Protein AF-A0A6B3FDR7-F1 (afdb_monomer)

Mean predicted aligned error: 3.32 Å

Radius of gyration: 15.54 Å; Cα contacts (8 Å, |Δi|>4): 49; chains: 1; bounding box: 34×21×40 Å

Secondary structure (DSSP, 8-state):
------HHHHTTT--HHHHHHHHHHHHHHHHTEEEEE-TTSSEEEEEEEE-TTHHHHHHHHHHHHHHTS-S--

Structure (mmCIF, N/CA/C/O backbone):
data_AF-A0A6B3FDR7-F1
#
_entry.id   AF-A0A6B3FDR7-F1
#
loop_
_atom_site.group_PDB
_atom_site.id
_ato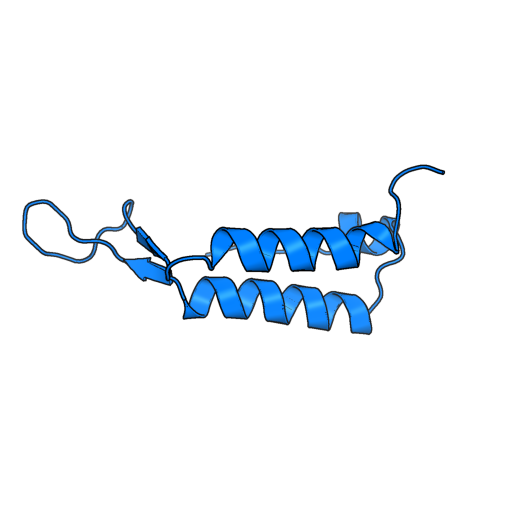m_site.type_symbol
_atom_site.label_atom_id
_atom_site.label_alt_id
_atom_site.label_comp_id
_atom_site.label_asym_id
_atom_site.label_entity_id
_atom_site.label_seq_id
_atom_site.pdbx_PDB_ins_code
_atom_site.Cartn_x
_atom_site.Cartn_y
_atom_site.Cartn_z
_atom_site.occupancy
_atom_site.B_iso_or_equiv
_atom_site.auth_seq_id
_atom_site.auth_comp_id
_atom_site.auth_asym_id
_atom_site.auth_atom_id
_atom_site.pdbx_PDB_model_num
ATOM 1 N N . GLY A 1 1 ? 1.630 9.027 12.919 1.00 87.19 1 GLY A N 1
ATOM 2 C CA . GLY A 1 1 ? 1.717 9.267 11.465 1.00 87.19 1 GLY A CA 1
ATOM 3 C C . GLY A 1 1 ? 2.552 8.178 10.827 1.00 87.19 1 GLY A C 1
ATOM 4 O O . GLY A 1 1 ? 3.301 7.531 11.549 1.00 87.19 1 GLY A O 1
ATOM 5 N N . ILE A 1 2 ? 2.414 7.976 9.517 1.00 92.62 2 ILE A N 1
ATOM 6 C CA . ILE A 1 2 ? 3.177 6.988 8.736 1.00 92.62 2 ILE A CA 1
ATOM 7 C C . ILE A 1 2 ? 4.254 7.742 7.943 1.00 92.62 2 ILE A C 1
ATOM 9 O O . ILE A 1 2 ? 3.968 8.810 7.404 1.00 92.62 2 ILE A O 1
ATOM 13 N N . ARG A 1 3 ? 5.488 7.226 7.901 1.00 96.81 3 ARG A N 1
ATOM 14 C CA . ARG A 1 3 ? 6.566 7.762 7.052 1.00 96.81 3 ARG A CA 1
ATOM 15 C C . ARG A 1 3 ? 6.729 6.859 5.837 1.00 96.81 3 ARG A C 1
ATOM 17 O O . ARG A 1 3 ? 6.835 5.649 6.003 1.00 96.81 3 ARG A O 1
ATOM 24 N N . LEU A 1 4 ? 6.761 7.454 4.650 1.00 95.81 4 LEU A N 1
ATOM 25 C CA . LEU A 1 4 ? 6.880 6.751 3.375 1.00 95.81 4 LEU A CA 1
ATOM 26 C C . LEU A 1 4 ? 8.154 7.208 2.663 1.00 95.81 4 LEU A C 1
ATOM 28 O O . LEU A 1 4 ? 8.458 8.400 2.648 1.00 95.81 4 LEU A O 1
ATOM 32 N N . GLY A 1 5 ? 8.893 6.259 2.093 1.00 95.81 5 GLY A N 1
ATOM 33 C CA . GLY A 1 5 ? 10.093 6.514 1.304 1.00 95.81 5 GLY A CA 1
ATOM 34 C C . GLY A 1 5 ? 10.106 5.627 0.066 1.00 95.81 5 GLY A C 1
ATOM 35 O O . GLY A 1 5 ? 9.793 4.443 0.143 1.00 95.81 5 GLY A O 1
ATOM 36 N N . THR A 1 6 ? 10.472 6.204 -1.071 1.00 97.00 6 THR A N 1
ATOM 37 C CA . THR A 1 6 ? 10.520 5.530 -2.372 1.00 97.00 6 THR A CA 1
ATOM 38 C C . THR A 1 6 ? 11.836 4.814 -2.732 1.00 97.00 6 THR A C 1
ATOM 40 O O . THR A 1 6 ? 11.751 3.946 -3.599 1.00 97.00 6 THR A O 1
ATOM 43 N N . PRO A 1 7 ? 13.020 5.055 -2.105 1.00 97.06 7 PRO A N 1
ATOM 44 C CA . PRO A 1 7 ? 14.293 4.495 -2.585 1.00 97.06 7 PRO A CA 1
ATOM 45 C C . PRO A 1 7 ? 14.320 2.982 -2.831 1.00 97.06 7 PRO A C 1
ATOM 47 O O . PRO A 1 7 ? 14.903 2.531 -3.812 1.00 97.06 7 PRO A O 1
ATOM 50 N N . ALA A 1 8 ? 13.678 2.183 -1.975 1.00 95.12 8 ALA A N 1
ATOM 51 C CA . ALA A 1 8 ? 13.640 0.729 -2.143 1.00 95.12 8 ALA A CA 1
ATOM 52 C C . ALA A 1 8 ? 12.861 0.292 -3.398 1.00 95.12 8 ALA A C 1
ATOM 54 O O . ALA A 1 8 ? 13.224 -0.690 -4.039 1.00 95.12 8 ALA A O 1
ATOM 55 N N . LEU A 1 9 ? 11.803 1.024 -3.753 1.00 96.31 9 LEU A N 1
ATOM 56 C CA . LEU A 1 9 ? 10.978 0.737 -4.925 1.00 96.31 9 LEU A CA 1
ATOM 57 C C . LEU A 1 9 ? 11.605 1.311 -6.197 1.00 96.31 9 LEU A C 1
ATOM 59 O O . LEU A 1 9 ? 11.687 0.616 -7.205 1.00 96.31 9 LEU A O 1
ATOM 63 N N . THR A 1 10 ? 12.141 2.532 -6.140 1.00 96.19 10 THR A N 1
ATOM 64 C CA . THR A 1 10 ? 12.801 3.148 -7.300 1.00 96.19 10 THR A CA 1
ATOM 65 C C . THR A 1 10 ? 14.088 2.418 -7.684 1.00 96.19 10 THR A C 1
ATOM 67 O O . THR A 1 10 ? 14.383 2.299 -8.868 1.00 96.19 10 THR A O 1
ATOM 70 N N . THR A 1 11 ? 14.814 1.832 -6.722 1.00 95.06 11 THR A N 1
ATOM 71 C CA . THR A 1 11 ? 15.977 0.964 -7.013 1.00 95.06 11 THR A CA 1
ATOM 72 C C . THR A 1 11 ? 15.574 -0.321 -7.749 1.00 95.06 11 THR A C 1
ATOM 74 O O . THR A 1 11 ? 16.370 -0.864 -8.509 1.00 95.06 11 THR A O 1
ATOM 77 N N . ARG A 1 12 ? 14.329 -0.789 -7.580 1.00 95.00 12 ARG A N 1
ATOM 78 C CA . ARG A 1 12 ? 13.746 -1.919 -8.332 1.00 95.00 12 ARG A CA 1
ATOM 79 C C . ARG A 1 12 ? 13.127 -1.500 -9.674 1.00 95.00 12 ARG A C 1
ATOM 81 O O . ARG A 1 12 ? 12.539 -2.328 -10.362 1.00 95.00 12 ARG A O 1
ATOM 88 N N . GLY A 1 13 ? 13.242 -0.228 -10.051 1.00 95.69 13 GLY A N 1
ATOM 89 C CA . GLY A 1 13 ? 12.742 0.292 -11.323 1.00 95.69 13 GLY A CA 1
ATOM 90 C C . GLY A 1 13 ? 11.271 0.709 -11.326 1.00 95.69 13 GLY A C 1
ATOM 91 O O . GLY A 1 13 ? 10.733 0.920 -12.407 1.00 95.69 13 GLY A O 1
ATOM 92 N N . LEU A 1 14 ? 10.618 0.839 -10.164 1.00 97.50 14 LEU A N 1
ATOM 93 C CA . LEU A 1 14 ? 9.272 1.419 -10.090 1.00 97.50 14 LEU A CA 1
ATOM 94 C C . LEU A 1 14 ? 9.355 2.939 -10.296 1.00 97.50 14 LEU A C 1
ATOM 96 O O . LEU A 1 14 ? 10.102 3.626 -9.587 1.00 97.50 14 LEU A O 1
ATOM 100 N N . GLY A 1 15 ? 8.592 3.455 -11.258 1.00 96.94 15 GLY A N 1
ATOM 101 C CA . GLY A 1 15 ? 8.485 4.870 -11.589 1.00 96.94 15 GLY A CA 1
ATOM 102 C C . GLY A 1 15 ? 7.215 5.509 -11.029 1.00 96.94 15 GLY A C 1
ATOM 103 O O . GLY A 1 15 ? 6.549 4.974 -10.146 1.00 96.94 15 GLY A O 1
ATOM 104 N N . THR A 1 16 ? 6.880 6.700 -11.528 1.00 98.00 16 THR A N 1
ATOM 105 C CA . THR A 1 16 ? 5.673 7.429 -11.107 1.00 98.00 16 THR A CA 1
ATOM 106 C C . THR A 1 16 ? 4.378 6.628 -11.294 1.00 98.00 16 THR A C 1
ATOM 108 O O . THR A 1 16 ? 3.610 6.592 -10.337 1.00 98.00 16 THR A O 1
ATOM 111 N N . PRO A 1 17 ? 4.133 5.948 -12.435 1.00 97.94 17 PRO A N 1
ATOM 112 C CA . PRO A 1 17 ? 2.902 5.174 -12.616 1.00 97.94 17 PRO A CA 1
ATOM 113 C C . PRO A 1 17 ? 2.746 4.058 -11.575 1.00 97.94 17 PRO A C 1
ATOM 115 O O . PRO A 1 17 ? 1.682 3.901 -10.982 1.00 97.94 17 PRO A O 1
ATOM 118 N N . GLU A 1 18 ? 3.823 3.332 -11.277 1.00 98.12 18 GLU A N 1
ATOM 119 C CA . GLU A 1 18 ? 3.790 2.265 -10.276 1.00 98.12 18 GLU A CA 1
ATOM 120 C C . GLU A 1 18 ? 3.631 2.825 -8.855 1.00 98.12 18 GLU A C 1
ATOM 122 O O . GLU A 1 18 ? 3.010 2.197 -7.999 1.00 98.12 18 GLU A O 1
ATOM 127 N N . LEU A 1 19 ? 4.173 4.015 -8.577 1.00 98.25 19 LEU A N 1
ATOM 128 C CA . LEU A 1 19 ? 3.977 4.685 -7.291 1.00 98.25 19 LEU A CA 1
ATOM 129 C C . LEU A 1 19 ? 2.533 5.168 -7.092 1.00 98.25 19 LEU A C 1
ATOM 131 O O . LEU A 1 19 ? 2.068 5.160 -5.950 1.00 98.25 19 LEU A O 1
ATOM 135 N N . ASP A 1 20 ? 1.815 5.522 -8.160 1.00 98.44 20 ASP A N 1
ATOM 136 C CA . ASP A 1 20 ? 0.374 5.791 -8.090 1.00 98.44 20 ASP A CA 1
ATOM 137 C C . ASP A 1 20 ? -0.407 4.513 -7.736 1.00 98.44 20 ASP A C 1
ATOM 139 O O . ASP A 1 20 ? -1.296 4.551 -6.880 1.00 98.44 20 ASP A O 1
ATOM 143 N N . GLU A 1 21 ? -0.028 3.357 -8.293 1.00 98.25 21 GLU A N 1
ATOM 144 C CA . GLU A 1 21 ? -0.602 2.062 -7.891 1.00 98.25 21 GLU A CA 1
ATOM 145 C C . GLU A 1 21 ? -0.314 1.750 -6.411 1.00 98.25 21 GLU A C 1
ATOM 147 O O . GLU A 1 21 ? -1.220 1.382 -5.660 1.00 98.25 21 GLU A O 1
ATOM 152 N N . VAL A 1 22 ? 0.919 1.973 -5.939 1.00 98.19 22 VAL A N 1
ATOM 153 C CA . VAL A 1 22 ? 1.275 1.822 -4.513 1.00 98.19 22 VAL A CA 1
ATOM 154 C C . VAL A 1 22 ? 0.441 2.754 -3.629 1.00 98.19 22 VAL A C 1
ATOM 156 O O . VAL A 1 22 ? -0.023 2.338 -2.562 1.00 98.19 22 VAL A O 1
ATOM 159 N N . ALA A 1 23 ? 0.226 4.001 -4.053 1.00 98.12 23 ALA A N 1
ATOM 160 C CA . ALA A 1 23 ? -0.606 4.952 -3.324 1.00 98.12 23 ALA A CA 1
ATOM 161 C C . ALA A 1 23 ? -2.062 4.473 -3.230 1.00 98.12 23 ALA A C 1
ATOM 163 O O . ALA A 1 23 ? -2.644 4.539 -2.144 1.00 98.12 23 ALA A O 1
ATOM 164 N N . ALA A 1 24 ? -2.618 3.921 -4.312 1.00 98.50 24 ALA A N 1
ATOM 165 C CA . ALA A 1 24 ? -3.964 3.351 -4.325 1.00 98.50 24 ALA A CA 1
ATOM 166 C C . ALA A 1 24 ? -4.102 2.151 -3.367 1.00 98.50 24 ALA A C 1
ATOM 168 O O . ALA A 1 24 ? -5.101 2.046 -2.650 1.00 98.50 24 ALA A O 1
ATOM 169 N N . LEU A 1 25 ? -3.086 1.282 -3.278 1.00 98.44 25 LEU A N 1
ATOM 170 C CA . LEU A 1 25 ? -3.070 0.175 -2.309 1.00 98.44 25 LEU A CA 1
ATOM 171 C C . LEU A 1 25 ? -3.073 0.689 -0.861 1.00 98.44 25 LEU A C 1
ATOM 173 O O . LEU A 1 25 ? -3.856 0.219 -0.030 1.00 98.44 25 LEU A O 1
ATOM 177 N N . ILE A 1 26 ? -2.231 1.681 -0.554 1.00 98.12 26 ILE A N 1
ATOM 178 C CA . ILE A 1 26 ? -2.171 2.299 0.780 1.00 98.12 26 ILE A CA 1
ATOM 179 C C . ILE A 1 26 ? -3.508 2.967 1.117 1.00 98.12 26 ILE A C 1
ATOM 181 O O . ILE A 1 26 ? -4.040 2.767 2.211 1.00 98.12 26 ILE A O 1
ATOM 185 N N . GLU A 1 27 ? -4.064 3.743 0.186 1.00 98.00 27 GLU A N 1
ATOM 186 C CA . GLU A 1 27 ? -5.360 4.396 0.352 1.00 98.00 27 GLU A CA 1
ATOM 187 C C . GLU A 1 27 ? -6.463 3.369 0.630 1.00 98.00 27 GLU A C 1
ATOM 189 O O . GLU A 1 27 ? -7.227 3.542 1.582 1.00 98.00 27 GLU A O 1
ATOM 194 N N . GLY A 1 28 ? -6.518 2.284 -0.147 1.00 97.88 28 GLY A N 1
ATOM 195 C CA . GLY A 1 28 ? -7.492 1.208 0.022 1.00 97.88 28 GLY A CA 1
ATOM 196 C C . GLY A 1 28 ? -7.441 0.590 1.419 1.00 97.88 28 GLY A C 1
ATOM 197 O O . GLY A 1 28 ? -8.475 0.476 2.085 1.00 97.88 28 GLY A O 1
ATOM 198 N N . VAL A 1 29 ? -6.239 0.280 1.916 1.00 97.62 29 VAL A N 1
ATOM 199 C CA . VAL A 1 29 ? -6.052 -0.240 3.281 1.00 97.62 29 VAL A CA 1
ATOM 200 C C . VAL A 1 29 ? -6.520 0.770 4.328 1.00 97.62 29 VAL A C 1
ATOM 202 O O . VAL A 1 29 ? -7.267 0.411 5.242 1.00 97.62 29 VAL A O 1
ATOM 205 N N . LEU A 1 30 ? -6.131 2.041 4.205 1.00 96.19 30 LEU A N 1
ATOM 206 C CA . LEU A 1 30 ? -6.528 3.082 5.159 1.00 96.19 30 LEU A CA 1
ATOM 207 C C . LEU A 1 30 ? -8.047 3.306 5.161 1.00 96.19 30 LEU A C 1
ATOM 209 O O . LEU A 1 30 ? -8.650 3.446 6.228 1.00 96.19 30 LEU A O 1
ATOM 213 N N . ARG A 1 31 ? -8.687 3.293 3.986 1.00 96.94 31 ARG A N 1
ATOM 214 C CA . ARG A 1 31 ? -10.141 3.451 3.845 1.00 96.94 31 ARG A CA 1
ATOM 215 C C . ARG A 1 31 ? -10.925 2.268 4.390 1.00 96.94 31 ARG A C 1
ATOM 217 O O . ARG A 1 31 ? -11.986 2.509 4.966 1.00 96.94 31 ARG A O 1
ATOM 224 N N . GLY A 1 32 ? -10.407 1.051 4.261 1.00 97.31 32 GLY A N 1
ATOM 225 C CA . GLY A 1 32 ? -11.034 -0.168 4.775 1.00 97.31 32 GLY A CA 1
ATOM 226 C C . GLY A 1 32 ? -10.662 -0.526 6.219 1.00 97.31 32 GLY A C 1
ATOM 227 O O . GLY A 1 32 ? -11.090 -1.565 6.717 1.00 97.31 32 GLY A O 1
ATOM 228 N N . THR A 1 33 ? -9.880 0.313 6.911 1.00 96.50 33 THR A N 1
ATOM 229 C CA . THR A 1 33 ? -9.491 0.101 8.316 1.00 96.50 33 THR A CA 1
ATOM 230 C C . THR A 1 33 ? -10.254 1.037 9.251 1.00 96.50 33 THR A C 1
ATOM 232 O O . THR A 1 33 ? -10.369 2.242 9.008 1.00 96.50 33 THR A O 1
ATOM 235 N N . ARG A 1 34 ? -10.758 0.513 10.371 1.00 95.00 34 ARG A N 1
ATOM 236 C CA . ARG A 1 34 ? -11.394 1.298 11.441 1.00 95.00 34 ARG A CA 1
ATOM 237 C C . ARG A 1 34 ? -10.787 0.956 12.803 1.00 95.00 34 ARG A C 1
ATOM 239 O O . ARG A 1 34 ? -10.329 -0.170 12.998 1.00 95.00 34 ARG A O 1
ATOM 246 N N . PRO A 1 35 ? -10.789 1.889 13.771 1.00 95.75 35 PRO A N 1
ATOM 247 C CA . PRO A 1 35 ? -10.452 1.557 15.150 1.00 95.75 35 PRO A CA 1
ATOM 248 C C . PRO A 1 35 ? -11.383 0.461 15.678 1.00 95.75 35 PRO A C 1
ATOM 250 O O . PRO A 1 35 ? -12.598 0.539 15.498 1.00 95.75 35 PRO A O 1
ATOM 253 N N . GLY A 1 36 ? -10.821 -0.534 16.360 1.00 96.06 36 GLY A N 1
ATOM 254 C CA . GLY A 1 36 ? -11.604 -1.484 17.148 1.00 96.06 36 GLY A CA 1
ATOM 255 C C . GLY A 1 36 ? -12.142 -0.834 18.425 1.00 96.06 36 GLY A C 1
ATOM 256 O O . GLY A 1 36 ? -11.928 0.355 18.677 1.00 96.06 36 GLY A O 1
ATOM 257 N N . ALA A 1 37 ? -12.795 -1.621 19.276 1.00 95.38 37 ALA A N 1
ATOM 258 C CA . ALA A 1 37 ? -13.325 -1.151 20.554 1.00 95.38 37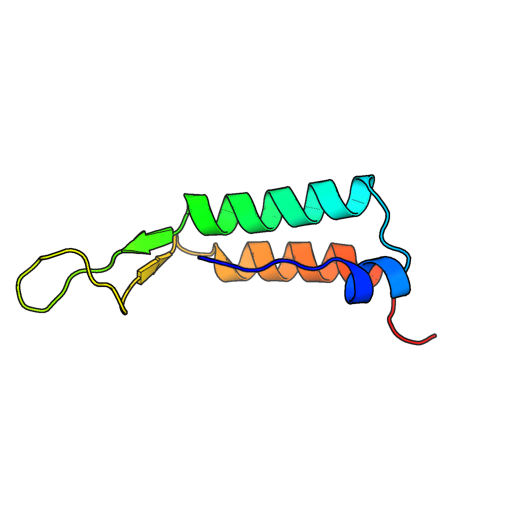 ALA A CA 1
ATOM 259 C C . ALA A 1 37 ? -12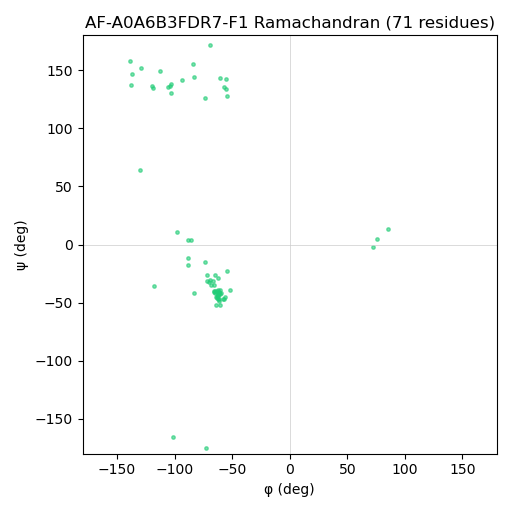.443 -1.595 21.730 1.00 95.38 37 ALA A C 1
ATOM 261 O O . ALA A 1 37 ? -11.998 -2.736 21.801 1.00 95.38 37 ALA A O 1
ATOM 262 N N . T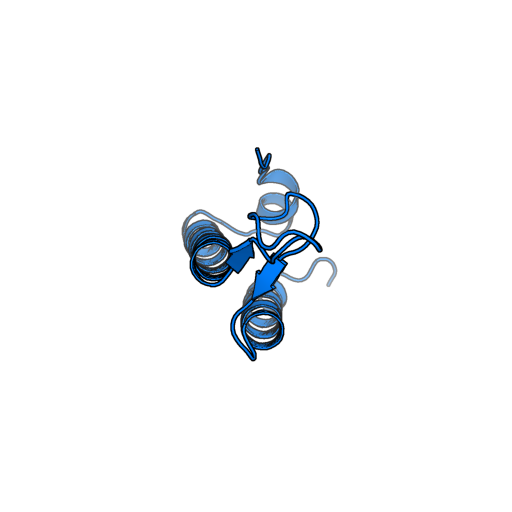HR A 1 38 ? -12.203 -0.712 22.699 1.00 94.56 38 THR A N 1
ATOM 263 C CA . THR A 1 38 ? -11.665 -1.114 24.007 1.00 94.56 38 THR A CA 1
ATOM 264 C C . THR A 1 38 ? -12.716 -1.905 24.799 1.00 94.56 38 THR A C 1
ATOM 266 O O . THR A 1 38 ? -13.898 -1.901 24.462 1.00 94.56 38 THR A O 1
ATOM 269 N N . LYS A 1 39 ? -12.329 -2.499 25.940 1.00 92.25 39 LYS A N 1
ATOM 270 C CA . LYS A 1 39 ? -13.280 -3.135 26.881 1.00 92.25 39 LYS A CA 1
ATOM 271 C C . LYS A 1 39 ? -14.418 -2.204 27.340 1.00 92.25 39 LYS A C 1
ATOM 273 O O . LYS A 1 39 ? -15.452 -2.683 27.779 1.00 92.25 39 LYS A O 1
ATOM 278 N N . SER A 1 40 ? -14.218 -0.887 27.258 1.00 93.12 40 SER A N 1
ATOM 279 C CA . SER A 1 40 ? -15.197 0.149 27.607 1.00 93.12 40 SER A CA 1
ATOM 280 C C . SER A 1 40 ? -15.953 0.720 26.399 1.00 93.12 40 SER A C 1
ATOM 282 O O . SER A 1 40 ? -16.613 1.747 26.530 1.00 93.12 40 SER A O 1
ATOM 284 N N . GLY A 1 41 ? -15.837 0.099 25.219 1.00 92.19 41 GLY A N 1
ATOM 285 C CA . GLY A 1 41 ? -16.556 0.493 24.003 1.00 92.19 41 GLY A CA 1
ATOM 286 C C . GLY A 1 41 ? -16.012 1.737 23.290 1.00 92.19 41 GLY A C 1
ATOM 287 O O . GLY A 1 41 ? -16.605 2.186 22.314 1.00 92.19 41 GLY A O 1
ATOM 288 N N . LYS A 1 42 ? -14.892 2.315 23.746 1.00 94.75 42 LYS A N 1
ATOM 289 C CA . LYS A 1 42 ? -14.269 3.492 23.112 1.00 94.75 42 LYS A CA 1
ATOM 290 C C . LYS A 1 42 ? -13.363 3.071 21.945 1.00 94.75 42 LYS A C 1
ATOM 292 O O . LYS A 1 42 ? -12.826 1.964 21.990 1.00 94.75 42 LYS A O 1
ATOM 297 N N . PRO A 1 43 ? -13.112 3.946 20.952 1.00 94.88 43 PRO A N 1
ATOM 298 C CA . PRO A 1 43 ? -12.147 3.668 19.890 1.00 94.88 43 PRO A CA 1
ATOM 299 C C . PRO A 1 43 ? -10.767 3.306 20.450 1.00 94.88 43 PRO A C 1
ATOM 301 O O . PRO A 1 43 ? -10.201 4.026 21.279 1.00 94.88 43 PRO A O 1
ATOM 304 N N . SER A 1 44 ? -10.229 2.176 20.005 1.00 94.81 44 SER A N 1
ATOM 305 C CA . SER A 1 44 ? -8.923 1.681 20.427 1.00 94.81 44 SER A CA 1
ATOM 306 C C . SER A 1 44 ? -7.792 2.338 19.639 1.00 94.81 44 SER A C 1
ATOM 308 O O . SER A 1 44 ? -7.906 2.580 18.442 1.00 94.81 44 SER A O 1
ATOM 310 N N . LYS A 1 45 ? -6.664 2.593 20.312 1.00 90.75 45 LYS A N 1
ATOM 311 C CA . LYS A 1 45 ? -5.411 3.020 19.663 1.00 90.75 45 LYS A CA 1
ATOM 312 C C . LYS A 1 45 ? -4.532 1.846 19.217 1.00 90.75 45 LYS A C 1
ATOM 314 O O . LYS A 1 45 ? -3.544 2.070 18.531 1.00 90.75 45 LYS A O 1
ATOM 319 N N . ALA A 1 46 ? -4.858 0.630 19.655 1.00 90.62 46 ALA A N 1
ATOM 320 C CA . ALA A 1 46 ? -4.060 -0.572 19.412 1.00 90.62 46 ALA A CA 1
ATOM 321 C C . ALA A 1 46 ? -4.822 -1.622 18.594 1.00 90.62 46 ALA A C 1
ATOM 323 O O . ALA A 1 46 ? -4.230 -2.320 17.781 1.00 90.62 46 ALA A O 1
ATOM 324 N N . GLN A 1 47 ? -6.132 -1.734 18.814 1.00 93.94 47 GLN A N 1
ATOM 325 C CA . GLN A 1 47 ? -6.984 -2.670 18.091 1.00 93.94 47 GLN A CA 1
ATOM 326 C C . GLN A 1 47 ? -7.603 -1.975 16.888 1.00 93.94 47 GLN A C 1
ATOM 328 O O . GLN A 1 47 ? -8.031 -0.822 16.976 1.00 93.94 47 GLN A O 1
ATOM 333 N N . TYR A 1 48 ? -7.696 -2.704 15.790 1.00 95.75 48 TYR A N 1
ATOM 334 C CA . TYR A 1 48 ? -8.304 -2.251 14.555 1.00 95.75 48 TYR A CA 1
ATOM 335 C C . TYR A 1 48 ? -9.140 -3.381 13.962 1.00 95.75 48 TYR A C 1
ATOM 337 O O . TYR A 1 48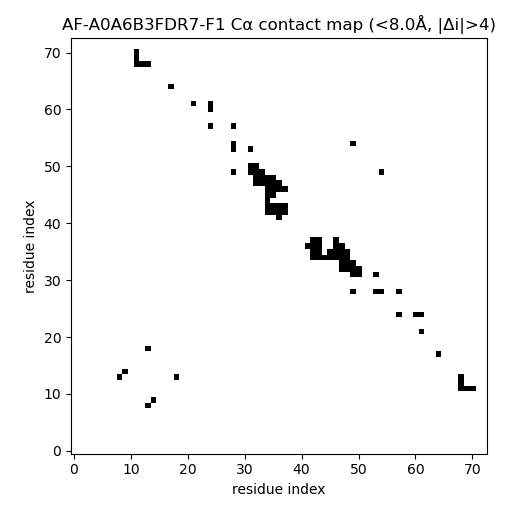 ? -8.938 -4.554 14.276 1.00 95.75 48 TYR A O 1
ATOM 345 N N . VAL A 1 49 ? -10.085 -3.000 13.116 1.00 96.19 49 VAL A N 1
ATOM 346 C CA . VAL A 1 49 ? -10.869 -3.906 12.284 1.00 96.19 49 VAL A CA 1
ATOM 347 C C . VAL A 1 49 ? -10.585 -3.524 10.841 1.00 96.19 49 VAL A C 1
ATOM 349 O O . VAL A 1 49 ? -10.561 -2.336 10.510 1.00 96.19 49 VAL A O 1
ATOM 352 N N . ILE A 1 50 ? -10.344 -4.524 10.005 1.00 96.56 50 ILE A N 1
ATOM 353 C CA . ILE A 1 50 ? -10.247 -4.369 8.556 1.00 96.56 50 ILE A CA 1
ATOM 354 C C . ILE A 1 50 ? -11.426 -5.076 7.909 1.00 96.56 50 ILE A C 1
ATOM 356 O O . ILE A 1 50 ? -11.921 -6.062 8.450 1.00 96.56 50 ILE A O 1
ATOM 360 N N . GLU A 1 51 ? -11.866 -4.572 6.764 1.00 95.19 51 GLU A N 1
ATOM 361 C CA . GLU A 1 51 ? -12.854 -5.265 5.939 1.00 95.19 51 GLU A CA 1
ATOM 362 C C . GLU A 1 51 ? -12.400 -6.688 5.593 1.00 95.19 51 GLU A C 1
ATOM 364 O O . GLU A 1 51 ? -11.224 -6.930 5.290 1.00 95.19 51 GLU A O 1
ATOM 369 N N . ASP A 1 52 ? -13.352 -7.620 5.577 1.00 96.06 52 ASP A N 1
ATOM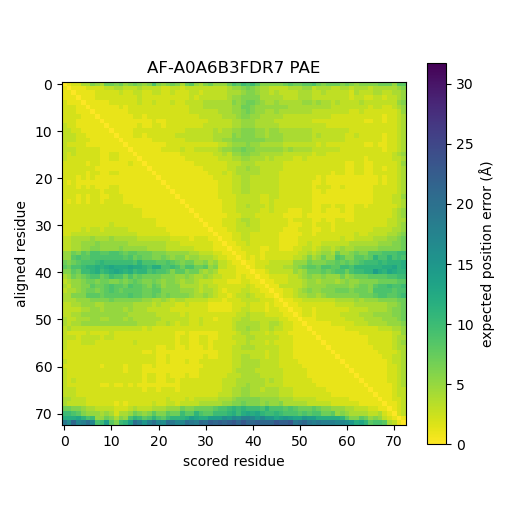 370 C CA . ASP A 1 52 ? -13.084 -9.010 5.229 1.00 96.06 52 ASP A CA 1
ATOM 371 C C . ASP A 1 52 ? -12.417 -9.110 3.849 1.00 96.06 52 ASP A C 1
ATOM 373 O O . ASP A 1 52 ? -12.781 -8.434 2.879 1.00 96.06 52 ASP A O 1
ATOM 377 N N . GLY A 1 53 ? -11.364 -9.924 3.776 1.00 97.12 53 GLY A N 1
ATOM 378 C CA . GLY A 1 53 ? -10.571 -10.124 2.564 1.00 97.12 53 GLY A CA 1
ATOM 379 C C . GLY A 1 53 ? -9.668 -8.952 2.152 1.00 97.12 53 GLY A C 1
ATOM 380 O O . GLY A 1 53 ? -8.928 -9.106 1.182 1.00 97.12 53 GLY A O 1
ATOM 381 N N . LEU A 1 54 ? -9.665 -7.807 2.854 1.00 97.94 54 LEU A N 1
ATOM 382 C CA . LEU A 1 54 ? -8.868 -6.627 2.466 1.00 97.94 54 LEU A CA 1
ATOM 383 C C . LEU A 1 54 ? -7.369 -6.890 2.466 1.00 97.94 54 LEU A C 1
ATOM 385 O O . LEU A 1 54 ? -6.674 -6.508 1.525 1.00 97.94 54 LEU A O 1
ATOM 389 N N . ALA A 1 55 ? -6.877 -7.572 3.494 1.00 97.44 55 ALA A N 1
ATOM 390 C CA . ALA A 1 55 ? -5.465 -7.916 3.575 1.00 97.44 55 ALA A CA 1
ATOM 391 C C . ALA A 1 55 ? -5.043 -8.843 2.426 1.00 97.44 55 ALA A C 1
ATOM 393 O O . ALA A 1 55 ? -4.016 -8.601 1.801 1.00 97.44 55 ALA A O 1
ATOM 394 N N . ALA A 1 56 ? -5.857 -9.860 2.120 1.00 98.19 56 ALA A N 1
ATOM 395 C CA . ALA A 1 56 ? -5.554 -10.839 1.080 1.00 98.19 56 ALA A CA 1
ATOM 396 C C . ALA A 1 56 ? -5.495 -10.188 -0.310 1.00 98.19 56 ALA A C 1
ATOM 398 O O . ALA A 1 56 ? -4.472 -10.294 -0.978 1.00 98.19 56 ALA A O 1
ATOM 399 N N . ARG A 1 57 ? -6.535 -9.432 -0.695 1.00 98.06 57 ARG A N 1
ATOM 400 C CA . ARG A 1 57 ? -6.578 -8.749 -2.002 1.00 98.06 57 ARG A CA 1
ATOM 401 C C . ARG A 1 57 ? -5.455 -7.724 -2.168 1.00 98.06 57 ARG A C 1
ATOM 403 O O . ARG A 1 57 ? -4.823 -7.674 -3.213 1.00 98.06 57 ARG A O 1
ATOM 410 N N . THR A 1 58 ? -5.148 -6.953 -1.120 1.00 98.50 58 THR A N 1
ATOM 411 C CA . THR A 1 58 ? -4.049 -5.970 -1.171 1.00 98.50 58 THR A CA 1
ATOM 412 C C . THR A 1 58 ? -2.697 -6.670 -1.319 1.00 98.50 58 THR A C 1
ATOM 414 O O . THR A 1 58 ? -1.846 -6.208 -2.073 1.00 98.50 58 THR A O 1
ATOM 417 N N . ALA A 1 59 ? -2.487 -7.786 -0.611 1.00 98.25 59 ALA A N 1
ATOM 418 C CA . ALA A 1 59 ? -1.249 -8.555 -0.703 1.00 98.25 59 ALA A CA 1
ATOM 419 C C . ALA A 1 59 ? -1.056 -9.171 -2.097 1.00 98.25 59 ALA A C 1
ATOM 421 O O . ALA A 1 59 ? 0.050 -9.114 -2.626 1.00 98.25 59 ALA A O 1
ATOM 422 N N . GLU A 1 60 ? -2.122 -9.705 -2.693 1.00 98.50 60 GLU A N 1
ATOM 423 C CA . GLU A 1 60 ? -2.121 -10.229 -4.063 1.00 98.50 60 GLU A CA 1
ATOM 424 C C . GLU A 1 60 ? -1.771 -9.131 -5.079 1.00 98.50 60 GLU A C 1
ATOM 426 O O . GLU A 1 60 ? -0.793 -9.262 -5.809 1.00 98.50 60 GLU A O 1
ATOM 431 N N . GLN A 1 61 ? -2.461 -7.986 -5.034 1.00 98.38 61 GLN A N 1
ATOM 432 C CA . GLN A 1 61 ? -2.179 -6.853 -5.924 1.00 98.38 61 GLN A CA 1
ATOM 433 C C . GLN A 1 61 ? -0.750 -6.310 -5.758 1.00 98.38 61 GLN A C 1
ATOM 435 O O . GLN A 1 61 ? -0.086 -5.970 -6.738 1.00 98.38 61 GLN A O 1
ATOM 440 N N . ALA A 1 62 ? -0.248 -6.241 -4.520 1.00 98.06 62 ALA A N 1
ATOM 441 C CA . ALA A 1 62 ? 1.131 -5.845 -4.258 1.00 98.06 62 ALA A CA 1
ATOM 442 C C . ALA A 1 62 ? 2.131 -6.865 -4.824 1.00 98.06 62 ALA A C 1
ATOM 444 O O . ALA A 1 62 ? 3.160 -6.470 -5.374 1.00 98.06 62 ALA A O 1
ATOM 445 N N . ALA A 1 63 ? 1.848 -8.164 -4.708 1.00 97.44 63 ALA A N 1
ATOM 446 C CA . ALA A 1 63 ? 2.691 -9.212 -5.270 1.00 97.44 63 ALA A CA 1
ATOM 447 C C . ALA A 1 63 ? 2.740 -9.128 -6.803 1.00 97.44 63 ALA A C 1
ATOM 449 O O . ALA A 1 63 ? 3.835 -9.149 -7.366 1.00 97.44 63 ALA A O 1
ATOM 450 N N . ASP A 1 64 ? 1.593 -8.938 -7.457 1.00 97.38 64 ASP A N 1
ATOM 451 C CA . ASP A 1 64 ? 1.492 -8.790 -8.913 1.00 97.38 64 ASP A CA 1
ATOM 452 C C . ASP A 1 64 ? 2.260 -7.571 -9.434 1.00 97.38 64 ASP A C 1
ATOM 454 O O . ASP A 1 64 ? 2.957 -7.652 -10.451 1.00 97.38 64 ASP A O 1
ATOM 458 N N . LEU A 1 65 ? 2.178 -6.439 -8.726 1.00 97.19 65 LEU A N 1
ATOM 459 C CA . LEU A 1 65 ? 2.967 -5.251 -9.047 1.00 97.19 65 LEU A CA 1
ATOM 460 C C . LEU A 1 65 ? 4.468 -5.546 -8.930 1.00 97.19 65 LEU A C 1
ATOM 462 O O . LEU A 1 65 ? 5.243 -5.260 -9.841 1.00 97.19 65 LEU A O 1
ATOM 466 N N . LEU A 1 66 ? 4.891 -6.154 -7.821 1.00 95.81 66 LEU A N 1
ATOM 467 C CA . LEU A 1 66 ? 6.304 -6.415 -7.545 1.00 95.81 66 LEU A CA 1
ATOM 468 C C . LEU A 1 66 ? 6.910 -7.517 -8.424 1.00 95.81 66 LEU A C 1
ATOM 470 O O . LEU A 1 66 ? 8.122 -7.490 -8.652 1.00 95.81 66 LEU A O 1
ATOM 474 N N . ALA A 1 67 ? 6.108 -8.459 -8.923 1.00 95.38 67 ALA A N 1
ATOM 475 C CA . ALA A 1 67 ? 6.552 -9.524 -9.822 1.00 95.38 67 ALA A CA 1
ATOM 476 C C . ALA A 1 67 ? 7.096 -8.978 -11.154 1.00 95.38 67 ALA A C 1
ATOM 478 O O . ALA A 1 67 ? 8.004 -9.568 -11.736 1.00 95.38 67 ALA A O 1
ATOM 479 N N . LYS A 1 68 ? 6.601 -7.816 -11.601 1.00 94.88 68 LYS A N 1
ATOM 480 C CA . LYS A 1 68 ? 7.087 -7.106 -12.800 1.00 94.88 68 LYS A CA 1
ATOM 481 C C . LYS A 1 68 ? 8.453 -6.434 -12.588 1.00 94.88 68 LYS A C 1
ATOM 483 O O . LYS A 1 68 ? 9.110 -6.061 -13.554 1.00 94.88 68 LYS A O 1
ATOM 488 N N . HIS A 1 69 ? 8.883 -6.297 -11.332 1.00 94.12 69 HIS A N 1
ATOM 489 C CA . HIS A 1 69 ? 10.094 -5.591 -10.909 1.00 94.12 69 HIS A CA 1
ATOM 490 C C . HIS A 1 69 ? 10.933 -6.467 -9.961 1.00 94.12 69 HIS A C 1
ATOM 492 O O . HIS A 1 69 ? 11.051 -6.146 -8.769 1.00 94.12 69 HIS A O 1
ATOM 498 N N . PRO A 1 70 ? 11.466 -7.614 -10.422 1.00 89.81 70 PRO A N 1
ATOM 499 C CA . PRO A 1 70 ? 12.151 -8.569 -9.554 1.00 89.81 70 PRO A CA 1
ATOM 500 C C . PRO A 1 70 ? 13.374 -7.937 -8.874 1.00 89.81 70 PRO A C 1
ATOM 502 O O . PRO A 1 70 ? 14.063 -7.097 -9.445 1.00 89.81 70 PRO A O 1
ATOM 505 N N . LEU A 1 71 ? 13.628 -8.320 -7.618 1.00 85.75 71 LEU A N 1
ATOM 506 C CA . LEU A 1 71 ? 14.763 -7.795 -6.846 1.00 85.75 71 LEU A CA 1
ATOM 507 C C . LEU A 1 71 ? 16.108 -8.340 -7.357 1.00 85.75 71 LEU A C 1
ATOM 509 O O . LEU A 1 71 ? 17.119 -7.646 -7.282 1.00 85.75 71 LEU A O 1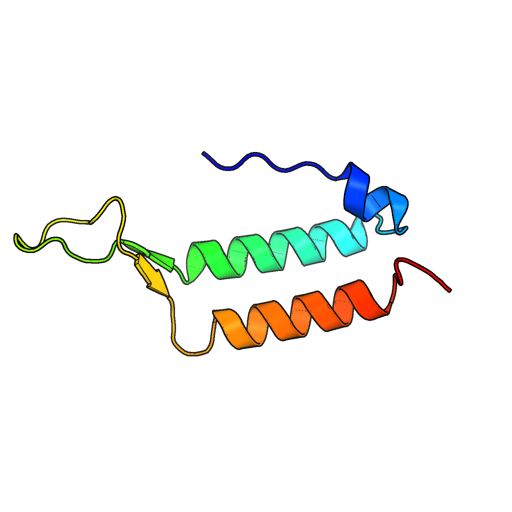
ATOM 513 N N . TYR A 1 72 ? 16.100 -9.568 -7.875 1.00 80.62 72 TYR A N 1
ATOM 514 C CA . TYR A 1 72 ? 17.248 -10.259 -8.453 1.00 80.62 72 TYR A CA 1
ATOM 515 C C . TYR A 1 72 ? 16.809 -10.963 -9.748 1.00 80.62 72 TYR A C 1
ATOM 517 O O . TYR A 1 72 ? 15.648 -11.379 -9.807 1.00 80.62 72 TYR A O 1
ATOM 525 N N . PRO A 1 73 ? 17.683 -11.069 -10.768 1.00 70.81 73 PRO A N 1
ATOM 526 C CA . PRO A 1 73 ? 17.419 -11.891 -11.947 1.00 70.81 73 PRO A CA 1
ATOM 527 C C . PRO A 1 73 ? 17.306 -13.382 -11.608 1.00 70.81 73 PRO A C 1
ATOM 529 O O . PRO A 1 73 ? 17.934 -13.820 -10.614 1.00 70.81 73 PRO A O 1
#

Sequence (73 aa):
GIRLGTPALTTRGLGTPELDEVAALIEGVLRGTRPGATKSGKPSKAQYVIEDGLAARTAEQAADLLAKHPLYP

Nearest PDB structures (foldseek):
  4eog-assembly1_A-2  TM=4.047E-01  e=1.824E+00  Pyrococcus furiosus DSM 3638
  2zqk-assembly1_N  TM=4.821E-01  e=5.907E+00  Escherichia coli O157:H7
  2zwk-assembly1_B  TM=3.980E-01  e=7.268E+00  Escherichia coli O157:H7 str. EDL933
  4eju-assembly1_B  TM=2.417E-01  e=6.782E+00  Staphylococcus epidermidis RP62A

Solvent-accessible surface area (backbone atoms only — not comparable to fu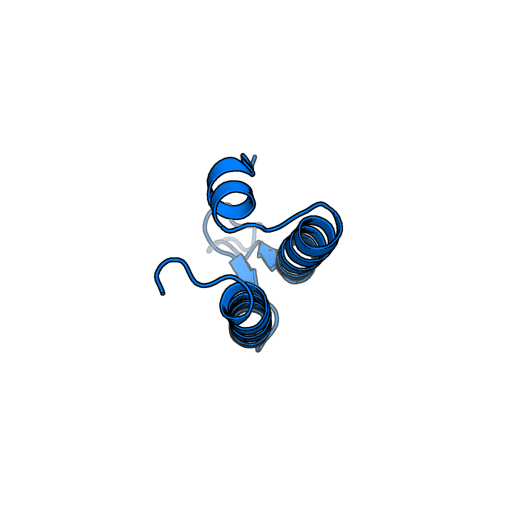ll-atom values): 4503 Å² total; per-residue (Å²): 138,87,88,86,81,57,67,78,47,45,74,39,68,48,50,72,73,54,49,52,53,52,48,51,51,52,49,51,53,59,72,44,45,43,64,23,66,40,101,84,69,44,78,29,96,82,47,65,43,64,48,88,65,48,69,59,55,48,51,51,55,52,48,61,58,44,66,79,37,57,93,66,135

Foldseek 3Di:
DDDDDCPVVVVLVDDPVLVVVVVVLVVLFVVQKAFDADPVRDGDPPHIDGPPCSVVVSVVSVCVS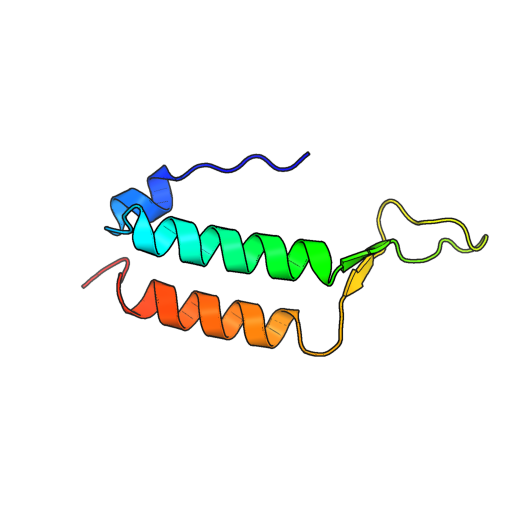CVVRDPPD

pLDDT: mean 95.4, std 4.24, range [70.81, 98.5]